Protein AF-A0A3B8MG61-F1 (afdb_monomer_lite)

Radius of gyration: 11.55 Å; chains: 1; bounding box: 23×25×31 Å

Sequence (76 aa):
MFPGLGPLETERSALHKLQGVRAMVSAEALVDGKVLKVDEWEILFRYYGLSGLVILNLSEAVAPHVDAGTVSVRIN

pLDDT: mean 91.19, std 8.62, range [50.97, 98.12]

Structure (mmCIF, N/CA/C/O backbone):
data_AF-A0A3B8MG61-F1
#
_entry.id   AF-A0A3B8MG61-F1
#
loop_
_atom_site.group_PDB
_atom_site.id
_atom_site.type_symbol
_atom_site.label_atom_id
_atom_site.label_alt_id
_atom_site.label_comp_id
_atom_site.label_asym_id
_atom_site.label_entity_id
_atom_site.label_seq_id
_atom_site.pdbx_PDB_ins_code
_atom_site.Cartn_x
_atom_site.Cartn_y
_atom_site.Cartn_z
_atom_site.occupancy
_atom_site.B_iso_or_equiv
_atom_site.auth_seq_id
_atom_site.auth_comp_id
_atom_site.auth_asym_id
_atom_site.auth_atom_id
_atom_site.pdbx_PDB_model_num
ATOM 1 N N . MET A 1 1 ? -1.978 -14.121 14.956 1.00 50.97 1 MET A N 1
ATOM 2 C CA . MET A 1 1 ? -0.826 -13.299 14.531 1.00 50.97 1 MET A CA 1
ATOM 3 C C . MET A 1 1 ? -1.116 -12.883 13.105 1.00 50.97 1 MET A C 1
ATOM 5 O O . MET A 1 1 ? -1.312 -13.771 12.287 1.00 50.97 1 MET A O 1
ATOM 9 N N . PHE A 1 2 ? -1.247 -11.585 12.838 1.00 61.25 2 PHE A N 1
ATOM 10 C CA . PHE A 1 2 ? -1.480 -11.087 11.482 1.00 61.25 2 PHE A CA 1
ATOM 11 C C . PHE A 1 2 ? -0.124 -10.804 10.823 1.00 61.25 2 PHE A C 1
ATOM 13 O O . PHE A 1 2 ? 0.747 -10.251 11.500 1.00 61.25 2 PHE A O 1
ATOM 20 N N . PRO A 1 3 ? 0.104 -11.198 9.559 1.00 63.91 3 PRO A N 1
ATOM 21 C CA . PRO A 1 3 ? 1.331 -10.840 8.861 1.00 63.91 3 PRO A CA 1
ATOM 22 C C . PRO A 1 3 ? 1.359 -9.321 8.639 1.00 63.91 3 PRO A C 1
ATOM 24 O O . PRO A 1 3 ? 0.572 -8.784 7.866 1.00 63.91 3 PRO A O 1
ATOM 27 N N . GLY A 1 4 ? 2.249 -8.631 9.351 1.00 72.00 4 GLY A N 1
ATOM 28 C CA . GLY A 1 4 ? 2.618 -7.240 9.084 1.00 72.00 4 GLY A CA 1
ATOM 29 C C . GLY A 1 4 ? 3.865 -7.169 8.202 1.00 72.00 4 GLY A C 1
ATOM 30 O O . GLY A 1 4 ? 4.547 -8.176 8.011 1.00 72.00 4 GLY A O 1
ATOM 31 N N . LEU A 1 5 ? 4.178 -5.979 7.684 1.00 85.31 5 LEU A N 1
ATOM 32 C CA . LEU A 1 5 ? 5.333 -5.741 6.804 1.00 85.31 5 LEU A CA 1
ATOM 33 C C . LEU A 1 5 ? 5.280 -6.578 5.514 1.00 85.31 5 LEU A C 1
ATOM 35 O O . LEU A 1 5 ? 6.282 -7.141 5.071 1.00 85.31 5 LEU A O 1
ATOM 39 N N . GLY A 1 6 ? 4.092 -6.666 4.915 1.00 89.56 6 GLY A N 1
ATOM 40 C CA . GLY A 1 6 ? 3.833 -7.389 3.675 1.00 89.56 6 GLY A CA 1
ATOM 41 C C . GLY A 1 6 ? 3.446 -6.463 2.517 1.00 89.56 6 GLY A C 1
ATOM 42 O O . GLY A 1 6 ? 3.011 -5.330 2.734 1.00 89.56 6 GLY A O 1
ATOM 43 N N . PRO A 1 7 ? 3.598 -6.919 1.262 1.00 90.75 7 PRO A N 1
ATOM 44 C CA . PRO A 1 7 ? 2.963 -6.254 0.131 1.00 90.75 7 PRO A CA 1
ATOM 45 C C . PRO A 1 7 ? 1.437 -6.304 0.272 1.00 90.75 7 PRO A C 1
ATOM 47 O O . PRO A 1 7 ? 0.894 -7.228 0.874 1.00 90.75 7 PRO A O 1
ATOM 50 N N . LEU A 1 8 ? 0.754 -5.333 -0.330 1.00 90.44 8 LEU A N 1
ATOM 51 C CA . LEU A 1 8 ? -0.705 -5.310 -0.390 1.00 90.44 8 LEU A CA 1
ATOM 52 C C . LEU A 1 8 ? -1.162 -5.671 -1.797 1.00 90.44 8 LEU A C 1
ATOM 54 O O . LEU A 1 8 ? -0.726 -5.050 -2.770 1.00 90.44 8 LEU A O 1
ATOM 58 N N . GLU A 1 9 ? -2.035 -6.667 -1.900 1.00 89.56 9 GLU A N 1
ATOM 59 C CA . GLU A 1 9 ? -2.664 -7.043 -3.162 1.00 89.56 9 GLU A CA 1
ATOM 60 C C . GLU A 1 9 ? -3.829 -6.111 -3.491 1.00 89.56 9 GLU A C 1
ATOM 62 O O . GLU A 1 9 ? -4.480 -5.540 -2.614 1.00 89.56 9 GLU A O 1
ATOM 67 N N . THR A 1 10 ? -4.089 -5.923 -4.780 1.00 84.75 10 THR A N 1
ATOM 68 C CA . THR A 1 10 ? -5.236 -5.141 -5.234 1.00 84.75 10 THR A CA 1
ATOM 69 C C . THR A 1 10 ? -5.722 -5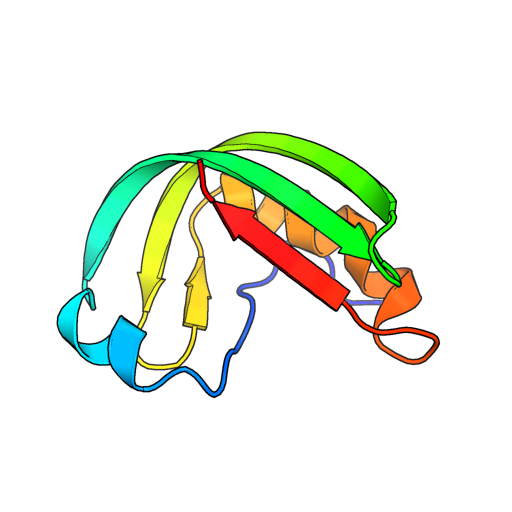.624 -6.590 1.00 84.75 10 THR A C 1
ATOM 71 O O . THR A 1 10 ? -4.936 -5.906 -7.489 1.00 84.75 10 THR A O 1
ATOM 74 N N . GLU A 1 11 ? -7.039 -5.646 -6.768 1.00 82.06 11 GLU A N 1
ATOM 75 C CA . GLU A 1 11 ? -7.684 -6.037 -8.028 1.00 82.06 11 GLU A CA 1
ATOM 76 C C . GLU A 1 11 ? -7.645 -4.924 -9.096 1.00 82.06 11 GLU A C 1
ATOM 78 O O . GLU A 1 11 ? -8.213 -5.046 -10.184 1.00 82.06 11 GLU A O 1
ATOM 83 N N . ARG A 1 12 ? -6.992 -3.790 -8.805 1.00 79.19 12 ARG A N 1
ATOM 84 C CA . ARG A 1 12 ? -6.932 -2.622 -9.693 1.00 79.19 12 ARG A CA 1
ATOM 85 C C . ARG A 1 12 ? -5.997 -2.893 -10.875 1.00 79.19 12 ARG A C 1
ATOM 87 O O . ARG A 1 12 ? -4.839 -2.483 -10.867 1.00 79.19 12 ARG A O 1
ATOM 94 N N . SER A 1 13 ? -6.542 -3.454 -11.953 1.00 77.00 13 SER A N 1
ATOM 95 C CA . SER A 1 13 ? -5.820 -3.688 -13.218 1.00 77.00 13 SER A CA 1
ATOM 96 C C . SER A 1 13 ? -5.162 -2.433 -13.809 1.00 77.00 13 SER A C 1
ATOM 98 O O . SER A 1 13 ? -4.165 -2.523 -14.524 1.00 77.00 13 SER A O 1
ATOM 100 N N . ALA A 1 14 ? -5.667 -1.239 -13.476 1.00 78.50 14 ALA A N 1
ATOM 101 C CA . ALA A 1 14 ? -5.055 0.034 -13.852 1.00 78.50 14 ALA A CA 1
ATOM 102 C C . ALA A 1 14 ? -3.600 0.172 -13.359 1.00 78.50 14 ALA A C 1
ATOM 104 O O . ALA A 1 14 ? -2.790 0.805 -14.036 1.00 78.50 14 ALA A O 1
ATOM 105 N N . LEU A 1 15 ? -3.249 -0.459 -12.231 1.00 82.88 15 LEU A N 1
ATOM 106 C CA . LEU A 1 15 ? -1.890 -0.439 -11.689 1.00 82.88 15 LEU A CA 1
ATOM 107 C C . LEU A 1 15 ? -0.914 -1.306 -12.489 1.00 82.88 15 LEU A C 1
ATOM 109 O O . LEU A 1 15 ? 0.288 -1.070 -12.411 1.00 82.88 15 LEU A O 1
ATOM 113 N N . HIS A 1 16 ? -1.394 -2.239 -13.322 1.00 86.31 16 HIS A N 1
ATOM 114 C CA . HIS A 1 16 ? -0.515 -3.066 -14.159 1.00 86.31 16 HIS A CA 1
ATOM 115 C C . HIS A 1 16 ? 0.332 -2.203 -15.106 1.00 86.31 16 HIS A C 1
ATOM 117 O O . HIS A 1 16 ? 1.480 -2.531 -15.387 1.00 86.31 16 HIS A O 1
ATOM 123 N N . LYS A 1 17 ? -0.204 -1.059 -15.560 1.00 89.31 17 LYS A N 1
ATOM 124 C CA . LYS A 1 17 ? 0.527 -0.097 -16.404 1.00 89.31 17 LYS A CA 1
ATOM 125 C C . LYS A 1 17 ? 1.670 0.607 -15.671 1.00 89.31 17 LYS A C 1
ATOM 127 O O . LYS A 1 17 ? 2.544 1.165 -16.322 1.00 89.31 17 LYS A O 1
ATOM 132 N N . LEU A 1 18 ? 1.643 0.603 -14.340 1.00 92.50 18 LEU A N 1
ATOM 133 C CA . LEU A 1 18 ? 2.659 1.204 -13.481 1.00 92.50 18 LEU A CA 1
ATOM 134 C C . LEU A 1 18 ? 3.650 0.164 -12.953 1.00 92.50 18 LEU A C 1
ATOM 136 O O . LEU A 1 18 ? 4.507 0.509 -12.151 1.00 92.50 18 LEU A O 1
ATOM 140 N N . GLN A 1 19 ? 3.560 -1.102 -13.371 1.00 94.50 19 GLN A N 1
ATOM 141 C CA . GLN A 1 19 ? 4.443 -2.151 -12.872 1.00 94.50 19 GLN A CA 1
ATOM 142 C C . GLN A 1 19 ? 5.925 -1.751 -12.980 1.00 94.50 19 GLN A C 1
ATOM 144 O O . GLN A 1 19 ? 6.409 -1.361 -14.039 1.00 94.50 19 GLN A O 1
ATOM 149 N N . GLY A 1 20 ? 6.653 -1.896 -11.871 1.00 95.69 20 GLY A N 1
ATOM 150 C CA . GLY A 1 20 ? 8.077 -1.575 -11.776 1.00 95.69 20 GLY A CA 1
ATOM 151 C C . GLY A 1 20 ? 8.375 -0.098 -11.513 1.00 95.69 20 GLY A C 1
ATOM 152 O O . GLY A 1 20 ? 9.521 0.230 -11.207 1.00 95.69 20 GLY A O 1
ATOM 153 N N . VAL A 1 21 ? 7.374 0.786 -11.571 1.00 96.12 21 VAL A N 1
ATOM 154 C CA . VAL A 1 21 ? 7.532 2.190 -11.180 1.00 96.12 21 VAL A CA 1
AT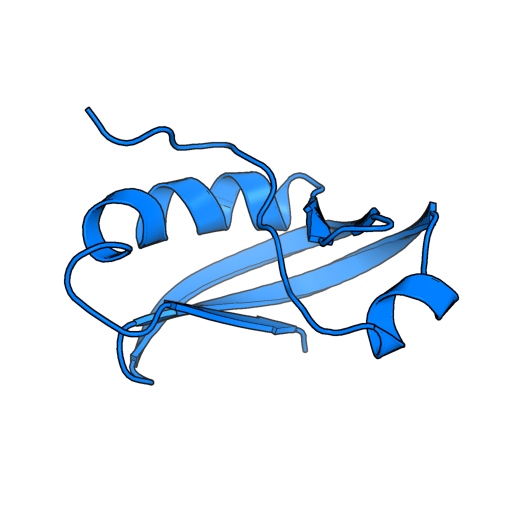OM 155 C C . VAL A 1 21 ? 7.811 2.272 -9.682 1.00 96.12 21 VAL A C 1
ATOM 157 O O . VAL A 1 21 ? 7.165 1.605 -8.867 1.00 96.12 21 VAL A O 1
ATOM 160 N N . ARG A 1 22 ? 8.780 3.122 -9.339 1.00 97.44 22 ARG A N 1
ATOM 161 C CA . ARG A 1 22 ? 9.142 3.489 -7.970 1.00 97.44 22 ARG A CA 1
ATOM 162 C C . ARG A 1 22 ? 8.981 4.992 -7.814 1.00 97.44 22 ARG A C 1
ATOM 164 O O . ARG A 1 22 ? 9.405 5.738 -8.695 1.00 97.44 22 ARG A O 1
ATOM 171 N N . ALA A 1 23 ? 8.378 5.425 -6.717 1.00 96.69 23 ALA A N 1
ATOM 172 C CA . ALA A 1 23 ? 8.162 6.840 -6.437 1.00 96.69 23 ALA A CA 1
ATOM 173 C C . ALA A 1 23 ? 8.204 7.102 -4.931 1.00 96.69 23 ALA A C 1
ATOM 175 O O . ALA A 1 23 ? 7.794 6.248 -4.153 1.00 96.69 23 ALA A O 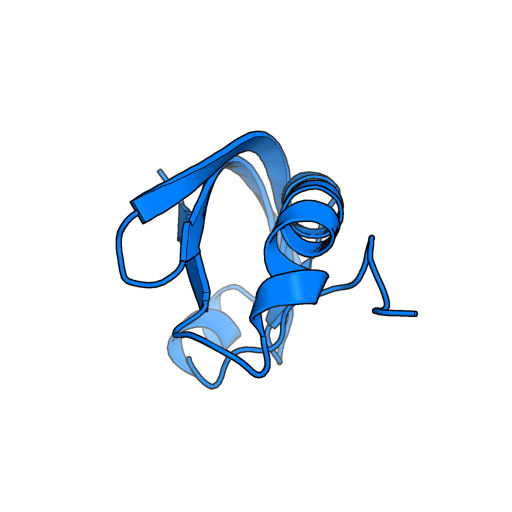1
ATOM 176 N N . MET A 1 24 ? 8.676 8.279 -4.527 1.00 97.88 24 MET A N 1
ATOM 177 C CA . MET A 1 24 ? 8.451 8.777 -3.169 1.00 97.88 24 MET A CA 1
ATOM 178 C C . MET A 1 24 ? 7.024 9.307 -3.089 1.00 97.88 24 MET A C 1
ATOM 180 O O . MET A 1 24 ? 6.633 10.103 -3.942 1.00 97.88 24 MET A O 1
ATOM 184 N N . VAL A 1 25 ? 6.256 8.843 -2.107 1.00 97.19 25 VAL A N 1
ATOM 185 C CA . VAL A 1 25 ? 4.853 9.227 -1.929 1.00 97.19 25 VAL A CA 1
ATOM 186 C C . VAL A 1 25 ? 4.548 9.467 -0.461 1.00 97.19 25 VAL A C 1
ATOM 188 O O . VAL A 1 25 ? 5.131 8.820 0.409 1.00 97.19 25 VAL A O 1
ATOM 191 N N . SER A 1 26 ? 3.578 10.340 -0.202 1.00 97.88 26 SER A N 1
ATOM 192 C CA . SER A 1 26 ? 2.859 10.344 1.068 1.00 97.88 26 SER A CA 1
ATOM 193 C C . SER A 1 26 ? 1.656 9.418 0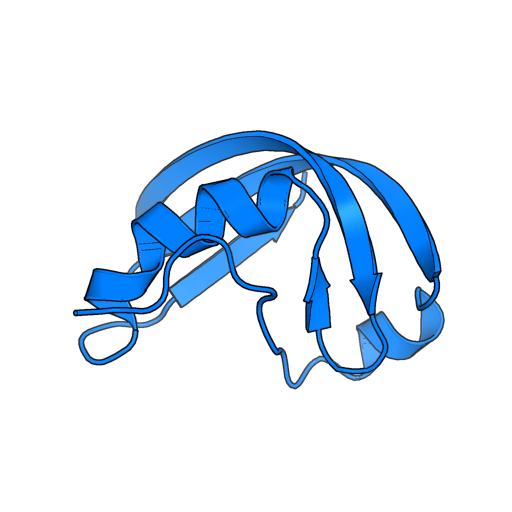.918 1.00 97.88 26 SER A C 1
ATOM 195 O O . SER A 1 26 ? 0.858 9.572 -0.010 1.00 97.88 26 SER A O 1
ATOM 197 N N . ALA A 1 27 ? 1.541 8.416 1.784 1.00 97.62 27 ALA A N 1
ATOM 198 C CA . ALA A 1 27 ? 0.466 7.443 1.718 1.00 97.62 27 ALA A CA 1
ATOM 199 C C . ALA A 1 27 ? -0.210 7.248 3.071 1.00 97.62 27 ALA A C 1
ATOM 201 O O . ALA A 1 27 ? 0.397 7.335 4.139 1.00 97.62 27 ALA A O 1
ATOM 202 N N . GLU A 1 28 ? -1.496 6.939 3.005 1.00 98.12 28 GLU A N 1
ATOM 203 C CA . GLU A 1 28 ? -2.353 6.783 4.165 1.00 98.12 28 GLU A CA 1
ATOM 204 C C . GLU A 1 28 ? -3.013 5.410 4.139 1.00 98.12 28 GLU A C 1
ATOM 206 O O . GLU A 1 28 ? -3.565 4.989 3.120 1.00 98.12 28 GLU A O 1
ATOM 211 N N . ALA A 1 29 ? -2.992 4.730 5.279 1.00 96.12 29 ALA A N 1
ATOM 212 C CA . ALA A 1 29 ? -3.796 3.549 5.539 1.00 96.12 29 ALA A CA 1
ATOM 213 C C . ALA A 1 29 ? -5.142 3.963 6.132 1.00 96.12 29 ALA A C 1
ATOM 215 O O . ALA A 1 29 ? -5.182 4.694 7.125 1.00 96.12 29 ALA A O 1
ATOM 216 N N . LEU A 1 30 ? -6.233 3.449 5.567 1.00 96.94 30 LEU A N 1
ATOM 217 C CA . LEU A 1 30 ? -7.588 3.700 6.039 1.00 96.94 30 LEU A CA 1
ATOM 218 C C . LEU A 1 30 ? -8.309 2.396 6.384 1.00 96.94 30 LEU A C 1
ATOM 220 O O . LEU A 1 30 ? -8.205 1.418 5.642 1.00 96.94 30 LEU A O 1
ATOM 224 N N . VAL A 1 31 ? -9.095 2.426 7.462 1.00 96.00 31 VAL A N 1
ATOM 225 C CA . VAL A 1 31 ? -10.067 1.387 7.834 1.00 96.00 31 VAL A CA 1
ATOM 226 C C . VAL A 1 31 ? -11.441 2.039 7.903 1.00 96.00 31 VAL A C 1
ATOM 228 O O . VAL A 1 31 ? -11.628 3.015 8.631 1.00 96.00 31 VAL A O 1
ATOM 231 N N . ASP A 1 32 ? -12.382 1.554 7.094 1.00 95.50 32 ASP A N 1
ATOM 232 C CA . ASP A 1 32 ? -13.744 2.098 6.983 1.00 95.50 32 ASP A CA 1
ATOM 233 C C . ASP A 1 32 ? -13.760 3.623 6.753 1.00 95.50 32 ASP A C 1
ATOM 235 O O . ASP A 1 32 ? -14.538 4.377 7.340 1.00 95.50 32 ASP A O 1
ATOM 239 N N . GLY A 1 33 ? -12.832 4.094 5.912 1.00 95.31 33 GLY A N 1
ATOM 240 C CA . GLY A 1 33 ? -12.672 5.507 5.557 1.00 95.31 33 GLY A C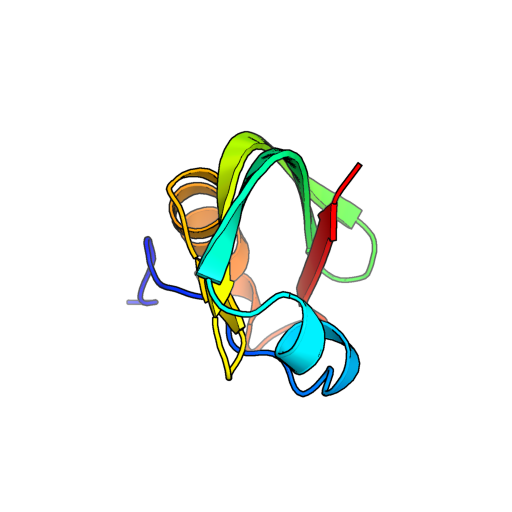A 1
ATOM 241 C C . GLY A 1 33 ? -11.989 6.381 6.616 1.00 95.31 33 GLY A C 1
ATOM 242 O O . GLY A 1 33 ? -11.783 7.568 6.365 1.00 95.31 33 GLY A O 1
ATOM 243 N N . LYS A 1 34 ? -11.600 5.832 7.773 1.00 96.62 34 LYS A N 1
ATOM 244 C CA . LYS A 1 34 ? -10.832 6.552 8.801 1.00 96.62 34 LYS A CA 1
ATOM 245 C C . LYS A 1 34 ? -9.343 6.296 8.637 1.00 96.62 34 LYS A C 1
ATOM 247 O O . LYS A 1 34 ? -8.927 5.147 8.537 1.00 96.62 34 LYS A O 1
ATOM 252 N N . VAL A 1 35 ? -8.547 7.363 8.654 1.00 97.50 35 VAL A N 1
ATOM 253 C CA . VAL A 1 35 ? -7.084 7.268 8.592 1.00 97.50 35 VAL A CA 1
ATOM 254 C C . VAL A 1 35 ? -6.561 6.639 9.881 1.00 97.50 35 VAL A C 1
ATOM 256 O O . VAL A 1 35 ? -6.813 7.147 10.972 1.00 97.50 35 VAL A O 1
ATOM 259 N N . LEU A 1 36 ? -5.834 5.535 9.738 1.00 96.56 36 LEU A N 1
ATOM 260 C CA . LEU A 1 36 ? -5.203 4.806 10.835 1.00 96.56 36 LEU A CA 1
ATOM 261 C C . LEU A 1 36 ? -3.712 5.137 10.952 1.00 96.56 36 LEU A C 1
ATOM 263 O O . LEU A 1 36 ? -3.179 5.220 12.057 1.00 96.56 36 LEU A O 1
ATOM 267 N N . LYS A 1 37 ? -3.035 5.326 9.814 1.00 96.50 37 LYS A N 1
ATOM 268 C CA . LYS A 1 37 ? -1.608 5.654 9.746 1.00 96.50 37 LYS A CA 1
ATOM 269 C C . LYS A 1 37 ? -1.311 6.459 8.487 1.00 96.50 37 LYS A C 1
ATOM 271 O O . LYS A 1 37 ? -1.928 6.228 7.449 1.00 96.50 37 LYS A O 1
ATOM 276 N N . VAL A 1 38 ? -0.347 7.364 8.595 1.00 97.81 38 VAL A N 1
ATOM 277 C CA . VAL A 1 38 ? 0.245 8.108 7.479 1.00 97.81 38 VAL A CA 1
ATOM 278 C C . VAL A 1 38 ? 1.740 7.838 7.498 1.00 97.81 38 VAL A C 1
ATOM 280 O O . VAL A 1 38 ? 2.332 7.775 8.577 1.00 97.81 38 VAL A O 1
ATOM 283 N N . ASP A 1 39 ? 2.332 7.649 6.327 1.00 97.69 39 ASP A N 1
ATOM 284 C CA . ASP A 1 39 ? 3.772 7.492 6.174 1.00 97.69 39 ASP A CA 1
ATOM 285 C C . ASP A 1 39 ? 4.230 8.102 4.843 1.00 97.69 39 ASP A C 1
ATOM 287 O O . ASP A 1 39 ? 3.454 8.192 3.890 1.00 97.69 39 ASP A O 1
ATOM 291 N N . GLU A 1 40 ? 5.483 8.535 4.777 1.00 98.12 40 GLU A N 1
ATOM 292 C CA . GLU A 1 40 ? 6.074 9.109 3.571 1.00 98.12 40 GLU A CA 1
ATOM 293 C C . GLU A 1 40 ? 7.347 8.354 3.234 1.00 98.12 40 GLU A C 1
ATOM 295 O O . GLU A 1 40 ? 8.367 8.520 3.894 1.00 98.12 40 GLU A O 1
ATOM 300 N N . TRP A 1 41 ? 7.292 7.509 2.208 1.00 97.44 41 TRP A N 1
ATOM 301 C CA . TRP A 1 41 ? 8.465 6.791 1.728 1.00 97.44 41 TRP A CA 1
ATOM 302 C C . TRP A 1 41 ? 8.268 6.311 0.288 1.00 97.44 41 TRP A C 1
ATOM 304 O O . TRP A 1 41 ? 7.290 6.627 -0.387 1.00 97.44 41 TRP A O 1
ATOM 314 N N . GLU A 1 42 ? 9.216 5.521 -0.197 1.00 97.50 42 GLU A N 1
ATOM 315 C CA . GLU A 1 42 ? 9.129 4.863 -1.490 1.00 97.50 42 GLU A CA 1
ATOM 316 C C . GLU A 1 42 ? 7.980 3.840 -1.559 1.00 97.50 42 GLU A C 1
ATOM 318 O O . GLU A 1 42 ? 7.890 2.921 -0.732 1.00 97.50 42 GLU A O 1
ATOM 323 N N . ILE A 1 43 ? 7.184 3.944 -2.624 1.00 97.31 43 ILE A N 1
ATOM 324 C CA . ILE A 1 43 ? 6.272 2.914 -3.117 1.00 97.31 43 ILE A CA 1
ATOM 325 C C . ILE A 1 43 ? 6.858 2.193 -4.337 1.00 97.31 43 ILE A C 1
ATOM 327 O O . ILE A 1 43 ? 7.493 2.806 -5.195 1.00 97.31 43 ILE A O 1
ATOM 331 N N . LEU A 1 44 ? 6.579 0.893 -4.445 1.00 96.88 44 LEU A N 1
ATOM 332 C CA . LEU A 1 44 ? 6.830 0.066 -5.625 1.00 96.88 44 LEU A CA 1
ATOM 333 C C . LEU A 1 44 ? 5.504 -0.490 -6.150 1.00 96.88 44 LEU A C 1
ATOM 335 O O . LEU A 1 44 ? 4.834 -1.266 -5.464 1.00 96.88 44 LEU A O 1
ATOM 339 N N . PHE A 1 45 ? 5.167 -0.166 -7.393 1.00 95.19 45 PHE A N 1
ATOM 340 C CA . PHE A 1 45 ? 4.010 -0.734 -8.079 1.00 95.19 45 PHE A CA 1
ATOM 341 C C . PHE A 1 45 ? 4.349 -2.132 -8.617 1.00 95.19 45 PHE A C 1
ATOM 343 O O . PHE A 1 45 ? 5.304 -2.319 -9.376 1.00 95.19 45 PHE A O 1
ATOM 350 N N . ARG A 1 46 ? 3.574 -3.141 -8.212 1.00 92.62 46 ARG A N 1
ATOM 351 C CA . ARG A 1 46 ? 3.720 -4.542 -8.629 1.00 92.62 46 ARG A CA 1
ATOM 352 C C . ARG A 1 46 ? 2.594 -4.928 -9.580 1.00 92.62 46 ARG A C 1
ATOM 354 O O . ARG A 1 46 ? 1.574 -4.256 -9.652 1.00 92.62 46 ARG A O 1
ATOM 361 N N . TYR A 1 47 ? 2.764 -6.056 -10.267 1.00 88.19 47 TYR A N 1
ATOM 362 C CA . TYR A 1 47 ? 1.717 -6.583 -11.142 1.00 88.19 47 TYR A CA 1
ATOM 363 C C . TYR A 1 47 ? 0.411 -6.848 -10.375 1.00 88.19 47 TYR A C 1
ATOM 365 O O . TYR A 1 47 ? -0.636 -6.416 -10.819 1.00 88.19 47 TYR A O 1
ATOM 373 N N . TYR A 1 48 ? 0.475 -7.461 -9.188 1.00 87.19 48 TYR A N 1
ATOM 374 C CA . TYR A 1 48 ? -0.715 -7.795 -8.386 1.00 87.19 48 TYR A CA 1
ATOM 375 C C . TYR A 1 48 ? -0.997 -6.820 -7.231 1.00 87.19 48 TYR A C 1
ATOM 377 O O . TYR A 1 48 ? -1.790 -7.135 -6.347 1.00 87.19 48 TYR A O 1
ATOM 385 N N . GLY A 1 49 ? -0.314 -5.671 -7.149 1.00 93.00 49 GLY A N 1
ATOM 386 C CA . GLY A 1 49 ? -0.366 -4.900 -5.907 1.00 93.00 49 GLY A CA 1
ATOM 387 C C . GLY A 1 49 ? 0.637 -3.775 -5.740 1.00 93.00 49 GLY A C 1
ATOM 388 O O . GLY A 1 49 ? 1.206 -3.246 -6.693 1.00 93.00 49 GLY A O 1
ATOM 389 N N . LEU A 1 50 ? 0.867 -3.442 -4.476 1.00 94.62 50 LEU A N 1
ATOM 390 C CA . LEU A 1 50 ? 1.771 -2.400 -4.018 1.00 94.62 50 LEU A CA 1
ATOM 391 C C . LEU A 1 50 ? 2.792 -2.982 -3.030 1.00 94.62 50 LEU A C 1
ATOM 393 O O . LEU A 1 50 ? 2.528 -3.939 -2.300 1.00 94.62 50 LEU A O 1
ATOM 397 N N . SER A 1 51 ? 3.989 -2.409 -3.018 1.00 95.56 51 SER A N 1
ATOM 398 C CA . SER A 1 51 ? 5.063 -2.716 -2.074 1.00 95.56 51 SER A CA 1
ATOM 399 C C . SER A 1 51 ? 5.949 -1.478 -1.888 1.00 95.56 51 SER A C 1
ATOM 401 O O . SER A 1 51 ? 5.494 -0.362 -2.121 1.00 95.56 51 SER A O 1
ATOM 403 N N . GLY A 1 52 ? 7.203 -1.653 -1.474 1.00 95.81 52 GLY A N 1
ATOM 404 C CA . GLY A 1 52 ? 8.045 -0.560 -0.990 1.00 95.81 52 GLY A CA 1
ATOM 405 C C . GLY A 1 52 ? 7.809 -0.309 0.498 1.00 95.81 52 GLY A C 1
ATOM 406 O O . GLY A 1 52 ? 6.820 -0.778 1.066 1.00 95.81 52 GLY A O 1
ATOM 407 N N . LEU A 1 53 ? 8.745 0.387 1.142 1.00 95.69 53 LEU A N 1
ATOM 408 C CA . LEU A 1 53 ? 8.754 0.546 2.601 1.00 95.69 53 LEU A CA 1
ATOM 409 C C . LEU A 1 53 ? 7.488 1.232 3.114 1.00 95.69 53 LEU A C 1
ATOM 411 O O . LEU A 1 53 ? 6.980 0.817 4.151 1.00 95.69 53 LEU A O 1
ATOM 415 N N . VAL A 1 54 ? 6.926 2.179 2.352 1.00 97.12 54 VAL A N 1
ATOM 416 C CA . VAL A 1 54 ? 5.672 2.837 2.740 1.00 97.12 54 VAL A CA 1
ATOM 417 C C . VAL A 1 54 ? 4.542 1.812 2.881 1.00 97.12 54 VAL A C 1
ATOM 419 O O . VAL A 1 54 ? 3.818 1.805 3.868 1.00 97.12 54 VAL A O 1
ATOM 422 N N . ILE A 1 55 ? 4.442 0.846 1.965 1.00 96.56 55 ILE A N 1
ATOM 423 C CA . ILE A 1 55 ? 3.402 -0.187 2.014 1.00 96.56 55 ILE A CA 1
ATOM 424 C C . ILE A 1 55 ? 3.670 -1.204 3.117 1.00 96.56 55 ILE A C 1
ATOM 426 O O . ILE A 1 55 ? 2.726 -1.609 3.788 1.00 96.56 55 ILE A O 1
ATOM 430 N N . LEU A 1 56 ? 4.929 -1.587 3.352 1.00 95.38 56 LEU A N 1
ATOM 431 C CA . LEU A 1 56 ? 5.262 -2.491 4.456 1.00 95.38 56 LEU A CA 1
ATOM 432 C C . LEU A 1 56 ? 4.856 -1.856 5.796 1.00 95.38 56 LEU A C 1
ATOM 434 O O . LEU A 1 56 ? 4.136 -2.480 6.576 1.00 95.38 56 LEU A O 1
ATOM 438 N N . ASN A 1 57 ? 5.210 -0.590 6.012 1.00 94.94 57 ASN A N 1
ATOM 439 C CA . ASN A 1 57 ? 4.875 0.146 7.229 1.00 94.94 57 ASN A CA 1
ATOM 440 C C . ASN A 1 57 ? 3.365 0.350 7.407 1.00 94.94 57 ASN A C 1
ATOM 442 O O . ASN A 1 57 ? 2.866 0.284 8.534 1.00 94.94 57 ASN A O 1
ATOM 446 N N . LEU A 1 58 ? 2.630 0.607 6.323 1.00 95.81 58 LEU A N 1
ATOM 447 C CA . LEU A 1 58 ? 1.172 0.727 6.365 1.00 95.81 58 LEU A CA 1
ATOM 448 C C . LEU A 1 58 ? 0.493 -0.632 6.586 1.00 95.81 58 LEU A C 1
ATOM 450 O O . LEU A 1 58 ? -0.477 -0.702 7.340 1.00 95.81 58 LEU A O 1
ATOM 454 N N . SER A 1 59 ? 1.017 -1.713 5.995 1.00 94.44 59 SER A N 1
ATOM 455 C CA . SER A 1 59 ? 0.462 -3.068 6.124 1.00 94.44 59 SER A CA 1
ATOM 456 C C . SER A 1 59 ? 0.427 -3.539 7.578 1.00 94.44 59 SER A C 1
ATOM 458 O O . SER A 1 59 ? -0.558 -4.129 8.000 1.00 94.44 59 SER A O 1
ATOM 460 N N . GLU A 1 60 ? 1.451 -3.208 8.371 1.00 93.19 60 GLU A N 1
ATOM 461 C CA . GLU A 1 60 ? 1.496 -3.512 9.805 1.00 93.19 60 GLU A CA 1
ATOM 462 C C . GLU A 1 60 ? 0.303 -2.906 10.559 1.00 93.19 60 GLU A C 1
ATOM 464 O O . GLU A 1 60 ? -0.295 -3.570 11.403 1.00 93.19 60 GLU A O 1
ATOM 469 N N . ALA A 1 61 ? -0.076 -1.668 10.225 1.00 93.06 61 ALA A N 1
ATOM 470 C CA . ALA A 1 61 ? -1.176 -0.978 10.888 1.00 93.06 61 ALA A CA 1
ATOM 471 C C . ALA A 1 61 ? -2.538 -1.572 10.515 1.00 93.06 61 ALA A C 1
ATOM 473 O O . ALA A 1 61 ? -3.414 -1.664 11.366 1.00 93.06 61 ALA A O 1
ATOM 474 N N . VAL A 1 62 ? -2.726 -1.985 9.259 1.00 92.50 62 VAL A N 1
ATOM 475 C CA . VAL A 1 62 ? -4.025 -2.483 8.771 1.00 92.50 62 VAL A CA 1
ATOM 476 C C . VAL A 1 62 ? -4.208 -3.987 8.927 1.00 92.50 62 VAL A C 1
ATOM 478 O O . VAL A 1 62 ? -5.345 -4.448 8.901 1.00 92.50 62 VAL A O 1
ATOM 481 N N . ALA A 1 63 ? -3.131 -4.753 9.119 1.00 91.75 63 ALA A N 1
ATOM 482 C CA . ALA A 1 63 ? -3.175 -6.210 9.235 1.00 91.75 63 ALA A CA 1
ATOM 483 C C . ALA A 1 63 ? -4.180 -6.723 10.292 1.00 91.75 63 ALA A C 1
ATOM 485 O O . ALA A 1 63 ? -4.874 -7.690 9.998 1.00 91.75 63 ALA A O 1
ATOM 486 N N . PRO A 1 64 ? -4.361 -6.087 11.469 1.00 91.75 64 PRO A N 1
ATOM 487 C CA . PRO A 1 64 ? -5.388 -6.496 12.434 1.00 91.75 64 PRO A CA 1
ATOM 488 C C . PRO A 1 64 ? -6.838 -6.215 12.007 1.00 91.75 64 PRO A C 1
ATOM 490 O O . PRO A 1 64 ? -7.766 -6.672 12.670 1.00 91.75 64 PRO A O 1
ATOM 493 N N . HIS A 1 65 ? -7.045 -5.435 10.945 1.00 91.69 65 HIS A N 1
ATOM 494 C CA . HIS A 1 65 ? -8.353 -4.931 10.520 1.00 91.69 65 HIS A CA 1
ATOM 495 C C . HIS A 1 65 ? -8.869 -5.570 9.225 1.00 91.69 65 HIS A C 1
ATOM 497 O O . HIS A 1 65 ? -10.021 -5.338 8.867 1.00 91.69 65 HIS A O 1
ATOM 503 N N . VAL A 1 66 ? -8.053 -6.383 8.543 1.00 87.19 66 VAL A N 1
ATOM 504 C CA . VAL A 1 66 ? -8.387 -6.963 7.227 1.00 87.19 66 VAL A CA 1
ATOM 505 C C . VAL A 1 66 ? -9.636 -7.847 7.243 1.00 87.19 66 VAL A C 1
ATOM 507 O O . VAL A 1 66 ? -10.367 -7.865 6.259 1.00 87.19 66 VAL A O 1
ATOM 510 N N . ASP A 1 67 ? -9.917 -8.521 8.362 1.00 87.56 67 ASP A N 1
ATOM 511 C CA . ASP A 1 67 ? -11.083 -9.407 8.503 1.00 87.56 67 ASP A CA 1
ATOM 512 C C . ASP A 1 67 ? -12.337 -8.681 9.024 1.00 87.56 67 ASP A C 1
ATOM 514 O O . ASP A 1 67 ? -13.436 -9.233 8.993 1.00 87.56 67 ASP A O 1
ATOM 518 N N . ALA A 1 68 ? -12.180 -7.462 9.550 1.00 88.56 68 ALA A N 1
ATOM 519 C CA . ALA A 1 68 ? -13.216 -6.767 10.318 1.00 88.56 68 ALA A CA 1
ATOM 520 C C . ALA A 1 68 ? -13.742 -5.489 9.650 1.00 88.56 68 ALA A C 1
AT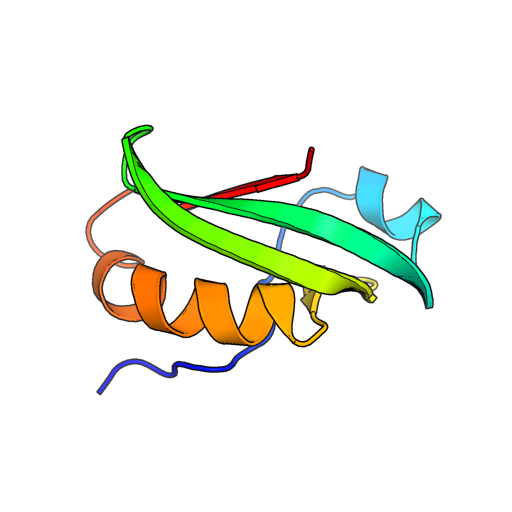OM 522 O O . ALA A 1 68 ? -14.757 -4.955 10.094 1.00 88.56 68 ALA A O 1
ATOM 523 N N . GLY A 1 69 ? -13.071 -4.989 8.612 1.00 89.25 69 GLY A N 1
ATOM 524 C CA . GLY A 1 69 ? -13.444 -3.742 7.958 1.00 89.25 69 GLY A CA 1
ATOM 525 C C . GLY A 1 69 ? -12.852 -3.597 6.563 1.00 89.25 69 GLY A C 1
ATOM 526 O O . GLY A 1 69 ? -12.058 -4.411 6.094 1.00 89.25 69 GLY A O 1
ATOM 527 N N . THR A 1 70 ? -13.246 -2.524 5.886 1.00 92.75 70 THR A N 1
ATOM 528 C CA . THR A 1 70 ? -12.718 -2.200 4.560 1.00 92.75 70 THR A CA 1
ATOM 529 C C . THR A 1 70 ? -11.384 -1.486 4.707 1.00 92.75 70 THR A C 1
ATOM 531 O O . THR A 1 70 ? -11.330 -0.326 5.124 1.00 92.75 70 THR A O 1
ATOM 534 N N . VAL A 1 71 ? -10.307 -2.166 4.323 1.00 92.50 71 VAL A N 1
ATOM 535 C CA . VAL A 1 71 ? -8.958 -1.598 4.276 1.00 92.50 71 VAL A CA 1
ATOM 536 C C . VAL A 1 71 ? -8.701 -0.958 2.914 1.00 92.50 71 VAL A C 1
ATOM 538 O O . VAL A 1 71 ? -8.975 -1.546 1.868 1.00 92.50 71 VAL A O 1
ATOM 541 N N . SER A 1 72 ? -8.139 0.248 2.909 1.00 94.00 72 SER A N 1
ATOM 542 C CA . SER A 1 72 ? -7.675 0.902 1.683 1.00 94.00 72 SER A CA 1
ATOM 543 C C . SER A 1 72 ? -6.407 1.714 1.917 1.00 94.00 72 SER A C 1
ATOM 545 O O . SER A 1 72 ? -6.115 2.126 3.038 1.00 94.00 72 SER A O 1
ATOM 547 N N . VAL A 1 73 ? -5.652 1.935 0.840 1.00 94.00 73 VAL A N 1
ATOM 548 C CA . VAL A 1 73 ? -4.494 2.831 0.825 1.00 94.00 73 VAL A CA 1
ATOM 549 C C . VAL A 1 73 ? -4.788 4.004 -0.097 1.00 94.00 73 VAL A C 1
ATOM 551 O O . VAL A 1 73 ? -5.187 3.805 -1.248 1.00 94.00 73 VAL A O 1
ATOM 554 N N . ARG A 1 74 ? -4.577 5.221 0.401 1.00 95.38 74 ARG A N 1
ATOM 555 C CA . ARG A 1 74 ? -4.621 6.457 -0.384 1.00 95.38 74 ARG A CA 1
ATOM 556 C C . ARG A 1 74 ? -3.195 6.939 -0.627 1.00 95.38 74 ARG A C 1
ATOM 558 O O . ARG A 1 74 ? -2.416 7.006 0.313 1.00 95.38 74 ARG A O 1
ATOM 565 N N . ILE A 1 75 ? -2.868 7.243 -1.879 1.00 93.38 75 ILE A N 1
ATOM 566 C CA . ILE A 1 75 ? -1.559 7.753 -2.307 1.00 93.38 75 ILE A CA 1
ATOM 567 C C . ILE A 1 75 ? -1.770 9.207 -2.740 1.00 93.38 75 ILE A C 1
ATOM 569 O O . ILE A 1 75 ? -2.657 9.447 -3.565 1.00 93.38 75 ILE A O 1
ATOM 573 N N . ASN A 1 76 ? -0.995 10.137 -2.176 1.00 84.50 76 ASN A N 1
ATOM 574 C CA . ASN A 1 76 ? -1.018 11.572 -2.479 1.00 84.50 76 ASN A CA 1
ATOM 575 C C . ASN A 1 76 ? 0.181 11.984 -3.341 1.00 84.50 76 ASN A C 1
ATOM 577 O O . ASN A 1 76 ? 1.283 11.423 -3.130 1.00 84.50 76 ASN A O 1
#

Foldseek 3Di:
DFDALDFDFDPPQVLLVVAQPKDWWWKFKDWQNHTQDIDTGIWGRHNGGIHDPRRRVSRNRCRVPPVPTDIDMDTD

Secondary structure (DSSP, 8-state):
----S--EE---GGGGGGTT-EEEEEEEEEETTEEEEEEEEEEEEETTEEESHHHHHHHHHHGGGTTTS-EEEEE-